Protein AF-A0A959Y946-F1 (afdb_monomer_lite)

Structure (mmCIF, N/CA/C/O backbone):
data_AF-A0A959Y946-F1
#
_entry.id   AF-A0A959Y946-F1
#
loop_
_atom_site.group_PDB
_atom_site.id
_atom_site.type_symbol
_atom_site.label_atom_id
_atom_site.label_alt_id
_atom_site.label_comp_id
_atom_site.label_asym_id
_atom_site.label_entity_id
_atom_site.label_seq_id
_atom_site.pdbx_PDB_ins_code
_atom_site.Cartn_x
_atom_site.Cartn_y
_atom_site.Cartn_z
_atom_site.occupancy
_atom_site.B_iso_or_equiv
_atom_site.auth_seq_id
_atom_site.auth_comp_id
_atom_site.auth_asym_id
_atom_site.auth_atom_id
_atom_site.pdbx_PDB_model_num
ATOM 1 N N . GLY A 1 1 ? 30.473 -8.466 -12.463 1.00 51.88 1 GLY A N 1
ATOM 2 C CA . GLY A 1 1 ? 29.679 -8.910 -11.299 1.00 51.88 1 GLY A CA 1
ATOM 3 C C . GLY A 1 1 ? 28.505 -9.722 -11.794 1.00 51.88 1 GLY A C 1
ATOM 4 O O . GLY A 1 1 ? 28.116 -9.524 -12.939 1.00 51.88 1 GLY A O 1
ATOM 5 N N . VAL A 1 2 ? 27.968 -10.627 -10.975 1.00 61.41 2 VAL A N 1
ATOM 6 C CA . VAL A 1 2 ? 26.725 -11.346 -11.299 1.00 61.41 2 VAL A CA 1
ATOM 7 C C . VAL A 1 2 ? 25.601 -10.307 -11.342 1.00 61.41 2 VAL A C 1
ATOM 9 O O . VAL A 1 2 ? 25.180 -9.807 -10.306 1.00 61.41 2 VAL A O 1
ATOM 12 N N . GLY A 1 3 ? 25.241 -9.864 -12.546 1.00 69.44 3 GLY A N 1
ATOM 13 C CA . GLY A 1 3 ? 24.169 -8.895 -12.782 1.00 69.44 3 GLY A CA 1
ATOM 14 C C . GLY A 1 3 ? 22.856 -9.570 -13.161 1.00 69.44 3 GLY A C 1
ATOM 15 O O . GLY A 1 3 ? 22.749 -10.793 -13.110 1.00 69.44 3 GLY A O 1
ATOM 16 N N . GLY A 1 4 ? 21.907 -8.780 -13.643 1.00 81.44 4 GLY A N 1
ATOM 17 C CA . GLY A 1 4 ? 20.740 -9.258 -14.384 1.00 81.44 4 GLY A CA 1
ATOM 18 C C . GLY A 1 4 ? 20.472 -8.335 -15.567 1.00 81.44 4 GLY A C 1
ATOM 19 O O . GLY A 1 4 ? 20.959 -7.207 -15.594 1.00 81.44 4 GLY A O 1
ATOM 20 N N . GLY A 1 5 ? 19.731 -8.804 -16.559 1.00 87.38 5 GLY A N 1
ATOM 21 C CA . GLY A 1 5 ? 19.230 -7.981 -17.653 1.00 87.38 5 GLY A CA 1
ATOM 22 C C . GLY A 1 5 ? 17.768 -7.615 -17.455 1.00 87.38 5 GLY A C 1
ATOM 23 O O . GLY A 1 5 ? 17.042 -8.295 -16.735 1.00 87.38 5 GLY A O 1
ATOM 24 N N . PHE A 1 6 ? 17.311 -6.563 -18.112 1.00 89.56 6 PHE A N 1
ATOM 25 C CA . PHE A 1 6 ? 15.887 -6.316 -18.278 1.00 89.56 6 PHE A CA 1
ATOM 26 C C . PHE A 1 6 ? 15.589 -5.788 -19.674 1.00 89.56 6 PHE A C 1
ATOM 28 O O . PHE A 1 6 ? 16.451 -5.196 -20.329 1.00 89.56 6 PHE A O 1
ATOM 35 N N . ARG A 1 7 ? 14.345 -5.989 -20.100 1.00 91.88 7 ARG A N 1
ATOM 36 C CA . ARG A 1 7 ? 13.794 -5.471 -21.346 1.00 91.88 7 ARG A CA 1
ATOM 37 C C . ARG A 1 7 ? 12.443 -4.825 -21.071 1.00 91.88 7 ARG A C 1
ATOM 39 O O . ARG A 1 7 ? 11.576 -5.453 -20.471 1.00 91.88 7 ARG A O 1
ATOM 46 N N . LEU A 1 8 ? 12.267 -3.588 -21.520 1.00 91.12 8 LEU A N 1
ATOM 47 C CA . LEU A 1 8 ? 10.974 -2.918 -21.592 1.00 91.12 8 LEU A CA 1
ATOM 48 C C . LEU A 1 8 ? 10.462 -3.010 -23.029 1.00 91.12 8 LEU A C 1
ATOM 50 O O . LEU A 1 8 ? 11.135 -2.576 -23.966 1.00 91.12 8 LEU A O 1
ATOM 54 N N . LEU A 1 9 ? 9.271 -3.566 -23.189 1.00 91.75 9 LEU A N 1
ATOM 55 C CA . LEU A 1 9 ? 8.564 -3.712 -24.450 1.00 91.75 9 LEU A CA 1
ATOM 56 C C . LEU A 1 9 ? 7.355 -2.770 -24.474 1.00 91.75 9 LEU A C 1
ATOM 58 O O . LEU A 1 9 ? 6.699 -2.572 -23.453 1.00 91.75 9 LEU A O 1
ATOM 62 N N . GLY A 1 10 ? 7.049 -2.231 -25.650 1.00 91.06 10 GLY A N 1
ATOM 63 C CA . GLY A 1 10 ? 5.840 -1.476 -25.950 1.00 91.06 10 GLY A CA 1
ATOM 64 C C . GLY A 1 10 ? 5.145 -2.069 -27.166 1.00 91.06 10 GLY A C 1
ATOM 65 O O . GLY A 1 10 ? 5.724 -2.074 -28.254 1.00 91.06 10 GLY A O 1
ATOM 66 N N . ASP A 1 11 ? 3.941 -2.608 -26.985 1.00 90.62 11 ASP A N 1
ATOM 67 C CA . ASP A 1 11 ? 3.206 -3.359 -28.017 1.00 90.62 11 ASP A CA 1
ATOM 68 C C . ASP A 1 11 ? 4.085 -4.441 -28.688 1.00 90.62 11 ASP A C 1
ATOM 70 O O . ASP A 1 11 ? 4.111 -4.599 -29.909 1.00 90.62 11 ASP A O 1
ATOM 74 N N . GLY A 1 12 ? 4.889 -5.143 -27.881 1.00 88.69 12 GLY A N 1
ATOM 75 C CA . GLY A 1 12 ? 5.828 -6.180 -28.332 1.00 88.69 12 GLY A CA 1
ATOM 76 C C . GLY A 1 12 ? 7.141 -5.673 -28.948 1.00 88.69 12 GLY A C 1
ATOM 77 O O . GLY A 1 12 ? 8.011 -6.487 -29.258 1.00 88.69 12 GLY A O 1
ATOM 78 N N . ARG A 1 13 ? 7.335 -4.357 -29.107 1.00 92.38 13 ARG A N 1
ATOM 79 C CA . ARG A 1 13 ? 8.589 -3.755 -29.602 1.00 92.38 13 ARG A CA 1
ATOM 80 C C . ARG A 1 13 ? 9.516 -3.404 -28.444 1.00 92.38 13 ARG A C 1
ATOM 82 O O . ARG A 1 13 ? 9.073 -2.794 -27.480 1.00 92.38 13 ARG A O 1
ATOM 89 N N . THR A 1 14 ? 10.807 -3.712 -28.545 1.00 94.19 14 THR A N 1
ATOM 90 C CA . THR A 1 14 ? 11.790 -3.296 -27.532 1.00 94.19 14 THR A CA 1
ATOM 91 C C . THR A 1 14 ? 11.931 -1.777 -27.499 1.00 94.19 14 THR A C 1
ATOM 93 O O . THR A 1 14 ? 12.382 -1.173 -28.468 1.00 94.19 14 THR A O 1
ATOM 96 N N . LEU A 1 15 ? 11.566 -1.174 -26.366 1.00 93.19 15 LEU A N 1
ATOM 97 C CA . LEU A 1 15 ?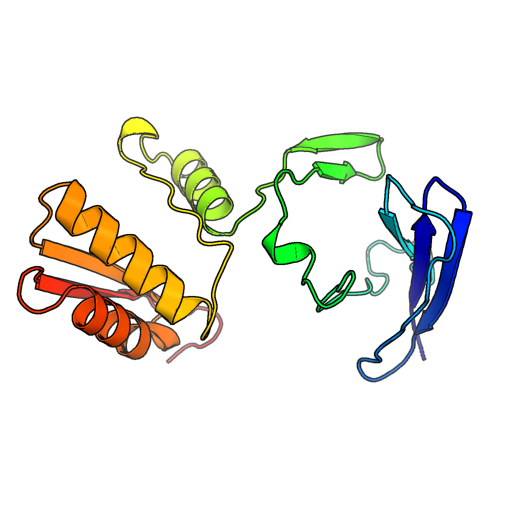 11.750 0.249 -26.073 1.00 93.19 15 LEU A CA 1
ATOM 98 C C . LEU A 1 15 ? 13.072 0.516 -25.349 1.00 93.19 15 LEU A C 1
ATOM 100 O O . LEU A 1 15 ? 13.655 1.589 -25.494 1.00 93.19 15 LEU A O 1
ATOM 104 N N . LEU A 1 16 ? 13.515 -0.438 -24.525 1.00 93.88 16 LEU A N 1
ATOM 105 C CA . LEU A 1 16 ? 14.730 -0.331 -23.723 1.00 93.88 16 LEU A CA 1
ATOM 106 C C . LEU A 1 16 ? 15.238 -1.731 -23.346 1.00 93.88 16 LEU A C 1
ATOM 108 O O . LEU A 1 16 ? 14.442 -2.601 -22.996 1.00 93.88 16 LEU A O 1
ATOM 112 N N . GLU A 1 17 ? 16.549 -1.954 -23.395 1.00 93.25 17 GLU A N 1
ATOM 113 C CA . GLU A 1 17 ? 17.177 -3.216 -22.988 1.00 93.25 17 GLU A CA 1
ATOM 114 C C . GLU A 1 17 ? 18.558 -2.943 -22.395 1.00 93.25 17 GLU A C 1
ATOM 116 O O . GLU A 1 17 ? 19.406 -2.330 -23.043 1.00 93.25 17 GLU A O 1
ATOM 121 N N . HIS A 1 18 ? 18.790 -3.396 -21.163 1.00 91.00 18 HIS A N 1
ATOM 122 C CA . HIS A 1 18 ? 20.070 -3.204 -20.483 1.00 91.00 18 HIS A CA 1
ATOM 123 C C . HIS A 1 18 ? 20.433 -4.384 -19.592 1.00 91.00 18 HIS A C 1
ATOM 125 O O . HIS A 1 18 ? 19.576 -5.052 -19.017 1.00 91.00 18 HIS A O 1
ATOM 131 N N . THR A 1 19 ? 21.740 -4.579 -19.418 1.00 87.75 19 THR A N 1
ATOM 132 C CA . THR A 1 19 ? 22.305 -5.386 -18.334 1.00 87.75 19 THR A CA 1
ATOM 133 C C . THR A 1 19 ? 22.716 -4.463 -17.197 1.00 87.75 19 THR A C 1
ATOM 135 O O . THR A 1 19 ? 23.397 -3.464 -17.427 1.00 87.75 19 THR A O 1
ATOM 138 N N . VAL A 1 20 ? 22.324 -4.797 -15.971 1.00 85.81 20 VAL A N 1
ATOM 139 C CA . VAL A 1 20 ? 22.623 -4.010 -14.775 1.00 85.81 20 VAL A CA 1
ATOM 140 C C . VAL A 1 20 ? 23.531 -4.779 -13.823 1.00 85.81 20 VAL A C 1
ATOM 142 O O . VAL A 1 20 ? 23.377 -5.980 -13.593 1.00 85.81 20 VAL A O 1
ATOM 145 N N . THR A 1 21 ? 24.495 -4.061 -13.251 1.00 84.25 21 THR A N 1
ATOM 146 C CA . THR A 1 21 ? 25.408 -4.549 -12.214 1.00 84.25 21 THR A CA 1
ATOM 147 C C . THR A 1 21 ? 25.682 -3.431 -11.215 1.00 84.25 21 THR A C 1
ATOM 149 O O . THR A 1 21 ? 25.898 -2.292 -11.629 1.00 84.25 21 THR A O 1
ATOM 152 N N . GLY A 1 22 ? 25.767 -3.756 -9.925 1.00 79.56 22 GLY A N 1
ATOM 153 C CA . GLY A 1 22 ? 26.134 -2.787 -8.890 1.00 79.56 22 GLY A CA 1
ATOM 154 C C . GLY A 1 22 ? 24.933 -2.001 -8.336 1.00 79.56 22 GLY A C 1
ATOM 155 O O . GLY A 1 22 ? 23.869 -2.594 -8.170 1.00 79.56 22 GLY A O 1
ATOM 156 N N . PRO A 1 23 ? 25.099 -0.715 -7.968 1.00 83.19 23 PRO A N 1
ATOM 157 C CA . PRO A 1 23 ? 24.061 0.064 -7.289 1.00 83.19 23 PRO A CA 1
ATOM 158 C C . PRO A 1 23 ? 22.843 0.346 -8.192 1.00 83.19 23 PRO A C 1
ATOM 160 O O . PRO A 1 23 ? 22.965 0.252 -9.416 1.00 83.19 23 PRO A O 1
ATOM 163 N N . PRO A 1 24 ? 21.682 0.728 -7.618 1.00 85.06 24 PRO A N 1
ATOM 164 C CA . PRO A 1 24 ? 20.494 1.101 -8.386 1.00 85.06 24 PRO A CA 1
ATOM 165 C C . PRO A 1 24 ? 20.781 2.209 -9.407 1.00 85.06 24 PRO A C 1
ATOM 167 O O . PRO A 1 24 ? 21.433 3.201 -9.082 1.00 85.06 24 PRO A O 1
ATOM 170 N N . GLN A 1 25 ? 20.265 2.048 -10.625 1.00 87.88 25 GLN A N 1
ATOM 171 C CA . GLN A 1 25 ? 20.403 3.008 -11.724 1.00 87.88 25 GLN A CA 1
ATOM 172 C C . GLN A 1 25 ? 19.027 3.391 -12.269 1.00 87.88 25 GLN A C 1
ATOM 174 O O . GLN A 1 25 ? 18.090 2.596 -12.212 1.00 87.88 25 GLN A O 1
ATOM 179 N N . VAL A 1 26 ? 18.924 4.607 -12.805 1.00 90.88 26 VAL A N 1
ATOM 180 C CA . VAL A 1 26 ? 17.714 5.110 -13.464 1.00 90.88 26 VAL A CA 1
ATOM 181 C C . VAL A 1 26 ? 17.906 5.018 -14.972 1.00 90.88 26 VAL A C 1
ATOM 183 O O . VAL A 1 26 ? 18.894 5.527 -15.497 1.00 90.88 26 VAL A O 1
ATOM 186 N N . PHE A 1 27 ? 16.945 4.402 -15.658 1.00 92.25 27 PHE A N 1
ATOM 187 C CA . PHE A 1 27 ? 16.909 4.308 -17.115 1.00 92.25 27 PHE A CA 1
ATOM 188 C C . PHE A 1 27 ? 15.672 5.027 -17.644 1.00 92.25 27 PHE A C 1
ATOM 190 O O . PHE A 1 27 ? 14.584 4.889 -17.084 1.00 92.25 27 PHE A O 1
ATOM 197 N N . THR A 1 28 ? 15.834 5.792 -18.721 1.00 92.94 28 THR A N 1
ATOM 198 C CA . THR A 1 28 ? 14.757 6.566 -19.344 1.00 92.94 28 THR A CA 1
ATOM 199 C C . THR A 1 28 ? 14.730 6.327 -20.849 1.00 92.94 28 THR A C 1
ATOM 201 O O . THR A 1 28 ? 15.765 6.139 -21.483 1.00 92.94 28 THR A O 1
ATOM 204 N N . THR A 1 29 ? 13.529 6.326 -21.421 1.00 93.00 29 THR A N 1
ATOM 205 C CA . THR A 1 29 ? 13.305 6.273 -22.868 1.00 93.00 29 THR A CA 1
ATOM 206 C C . THR A 1 29 ? 12.090 7.127 -23.218 1.00 93.00 29 THR A C 1
ATOM 208 O O . THR A 1 29 ? 11.224 7.350 -22.367 1.00 93.00 29 THR A O 1
ATOM 211 N N . THR A 1 30 ? 12.037 7.610 -24.456 1.00 91.75 30 THR A N 1
ATOM 212 C CA . THR A 1 30 ? 10.900 8.358 -24.999 1.00 91.75 30 THR A CA 1
ATOM 213 C C . THR A 1 30 ? 10.235 7.497 -26.056 1.00 91.75 30 THR A C 1
ATOM 215 O O . THR A 1 30 ? 10.908 6.947 -26.923 1.00 91.75 30 THR A O 1
ATOM 218 N N . VAL A 1 31 ? 8.913 7.388 -25.988 1.00 89.06 31 VAL A N 1
ATOM 219 C CA . VAL A 1 31 ? 8.128 6.659 -26.981 1.00 89.06 31 VAL A CA 1
ATOM 220 C C . VAL A 1 31 ? 7.488 7.679 -27.919 1.00 89.06 31 VAL A C 1
ATOM 222 O O . VAL A 1 31 ? 6.717 8.522 -27.466 1.00 89.06 31 VAL A O 1
ATOM 225 N N . GLU A 1 32 ? 7.850 7.636 -29.201 1.00 85.56 32 GLU A N 1
ATOM 226 C CA . GLU A 1 32 ? 7.344 8.579 -30.211 1.00 85.56 32 GLU A CA 1
ATOM 227 C C . GLU A 1 32 ? 5.901 8.256 -30.623 1.00 85.56 32 GLU A C 1
ATOM 229 O O . GLU A 1 32 ? 5.065 9.153 -30.725 1.00 85.56 32 GLU A O 1
ATOM 234 N N . ASP A 1 33 ? 5.590 6.968 -30.783 1.00 87.75 33 ASP A N 1
ATOM 235 C CA . ASP A 1 33 ? 4.241 6.489 -31.081 1.00 87.75 33 ASP A CA 1
ATOM 236 C C . ASP A 1 33 ? 3.481 6.121 -29.797 1.00 87.75 33 ASP A C 1
ATOM 238 O O . ASP A 1 33 ? 4.064 5.526 -28.888 1.00 87.75 33 ASP A O 1
ATOM 242 N N . PRO A 1 34 ? 2.160 6.358 -29.711 1.00 86.81 34 PRO A N 1
ATOM 243 C CA . PRO A 1 34 ? 1.354 5.833 -28.616 1.00 86.81 34 PRO A CA 1
ATOM 244 C C . PRO A 1 34 ? 1.483 4.309 -28.508 1.00 86.81 34 PRO A C 1
ATOM 246 O O . PRO A 1 34 ? 1.222 3.589 -29.470 1.00 86.81 34 PRO A O 1
ATOM 249 N N . VAL A 1 35 ? 1.838 3.834 -27.316 1.00 87.62 35 VAL A N 1
ATOM 250 C CA . VAL A 1 35 ? 1.887 2.410 -26.966 1.00 87.62 35 VAL A CA 1
ATOM 251 C C . VAL A 1 35 ? 0.691 2.067 -26.085 1.00 87.62 35 VAL A C 1
ATOM 253 O O . VAL A 1 35 ? 0.336 2.847 -25.195 1.00 87.62 35 VAL A O 1
ATOM 256 N N . ARG A 1 36 ? 0.053 0.919 -26.333 1.00 86.12 36 ARG A N 1
ATOM 257 C CA . ARG A 1 36 ? -1.119 0.462 -25.565 1.00 86.12 36 ARG A CA 1
ATOM 258 C C . ARG A 1 36 ? -0.726 -0.400 -24.378 1.00 86.12 36 ARG A C 1
ATOM 260 O O . ARG A 1 36 ? -1.287 -0.216 -23.301 1.00 86.12 36 ARG A O 1
ATOM 267 N N . ASP A 1 37 ? 0.254 -1.274 -24.571 1.00 83.81 37 ASP A N 1
ATOM 268 C CA . ASP A 1 37 ? 0.725 -2.215 -23.564 1.00 83.81 37 ASP A CA 1
ATOM 269 C C . ASP A 1 37 ? 2.221 -2.039 -23.306 1.00 83.81 37 ASP A C 1
ATOM 271 O O . ASP A 1 37 ? 3.036 -2.044 -24.230 1.00 83.81 37 ASP A O 1
ATOM 275 N N . LEU A 1 38 ? 2.583 -1.920 -22.027 1.00 85.31 38 LEU A N 1
ATOM 276 C CA . LEU A 1 38 ? 3.968 -1.960 -21.568 1.00 85.31 38 LEU A CA 1
ATOM 277 C C . LEU A 1 38 ? 4.229 -3.284 -20.857 1.00 85.31 38 LEU A C 1
ATOM 279 O O . LEU A 1 38 ? 3.512 -3.647 -19.923 1.00 85.31 38 LEU A O 1
ATOM 283 N N . GLU A 1 39 ? 5.291 -3.971 -21.258 1.00 85.69 39 GLU A N 1
ATOM 284 C CA . GLU A 1 39 ? 5.738 -5.208 -20.624 1.00 85.69 39 GLU A CA 1
ATOM 285 C C . GLU A 1 39 ? 7.190 -5.061 -20.178 1.00 85.69 39 GLU A C 1
ATOM 287 O O . GLU A 1 39 ? 8.060 -4.674 -20.954 1.00 85.69 39 GLU A O 1
ATOM 292 N N . LEU A 1 40 ? 7.457 -5.372 -18.911 1.00 85.88 40 LEU A N 1
ATOM 293 C CA . LEU A 1 40 ? 8.793 -5.338 -18.336 1.00 85.88 40 LEU A CA 1
ATOM 294 C C . LEU A 1 40 ? 9.234 -6.760 -18.005 1.00 85.88 40 LEU A C 1
ATOM 296 O O . LEU A 1 40 ? 8.670 -7.408 -17.127 1.00 85.88 40 LEU A O 1
ATOM 300 N N . GLN A 1 41 ? 10.250 -7.228 -18.718 1.00 85.19 41 GLN A N 1
ATOM 301 C CA . GLN A 1 41 ? 10.827 -8.556 -18.565 1.00 85.19 41 GLN A CA 1
ATOM 302 C C . GLN A 1 41 ? 12.152 -8.454 -17.816 1.00 85.19 41 GLN A C 1
ATOM 304 O O . GLN A 1 41 ? 13.019 -7.661 -18.186 1.00 85.19 41 GLN A O 1
ATOM 309 N N . THR A 1 42 ? 12.335 -9.280 -16.789 1.00 84.62 42 THR A N 1
ATOM 310 C CA . THR A 1 42 ? 13.642 -9.497 -16.164 1.00 84.62 42 THR A CA 1
ATOM 311 C C . THR A 1 42 ? 14.309 -10.709 -16.810 1.00 84.62 42 THR A C 1
ATOM 313 O O . THR A 1 42 ? 13.692 -11.745 -17.042 1.00 84.62 42 THR A O 1
ATOM 316 N N . LEU A 1 43 ? 15.586 -10.563 -17.136 1.00 81.06 43 LEU A N 1
ATOM 317 C CA . LEU A 1 43 ? 16.424 -11.557 -17.791 1.00 81.06 43 LEU A CA 1
ATOM 318 C C . LEU A 1 43 ? 17.493 -11.988 -16.777 1.00 81.06 43 LEU A C 1
ATOM 320 O O . LEU A 1 43 ? 18.523 -11.320 -16.651 1.00 81.06 43 LEU A O 1
ATOM 324 N N . PRO A 1 44 ? 17.254 -13.044 -15.982 1.00 72.12 44 PRO A N 1
ATOM 325 C CA . PRO A 1 44 ? 18.244 -13.507 -15.020 1.00 72.12 44 PRO A CA 1
ATOM 326 C C . PRO A 1 44 ? 19.508 -13.986 -15.744 1.00 72.12 44 PRO A C 1
ATOM 328 O O . PRO A 1 44 ? 19.443 -14.615 -16.802 1.00 72.12 44 PRO A O 1
ATOM 331 N N . ASN A 1 45 ? 20.676 -13.722 -15.155 1.00 65.81 45 ASN A N 1
ATOM 332 C CA . ASN A 1 45 ? 21.928 -14.308 -15.630 1.00 65.81 45 ASN A CA 1
ATOM 333 C C . ASN A 1 45 ? 22.002 -15.775 -15.180 1.00 65.81 45 ASN A C 1
ATOM 335 O O . ASN A 1 45 ? 22.586 -16.095 -14.146 1.00 65.81 45 ASN A O 1
ATOM 339 N N . GLY A 1 46 ? 21.392 -16.660 -15.969 1.00 61.91 46 GLY A N 1
ATOM 340 C CA . GLY A 1 46 ? 21.395 -18.109 -15.763 1.00 61.91 46 GLY A CA 1
ATOM 341 C C . GLY A 1 46 ? 20.034 -18.683 -15.363 1.00 61.91 46 GLY A C 1
ATOM 342 O O . GLY A 1 46 ? 19.155 -17.981 -14.877 1.00 61.91 46 GLY A O 1
ATOM 343 N N . ALA A 1 47 ? 19.870 -19.991 -15.572 1.00 61.38 47 ALA A N 1
ATOM 344 C CA . ALA A 1 47 ? 18.624 -20.726 -15.327 1.00 61.38 47 ALA A CA 1
ATOM 345 C C . ALA A 1 47 ? 18.490 -21.273 -13.888 1.00 61.38 47 ALA A C 1
ATOM 347 O O . ALA A 1 47 ? 17.656 -22.141 -13.635 1.00 61.38 47 ALA A O 1
ATOM 348 N N . SER A 1 48 ? 19.331 -20.818 -12.951 1.00 67.56 48 SER A N 1
ATOM 349 C CA . SER A 1 48 ? 19.270 -21.285 -11.561 1.00 67.56 48 SER A CA 1
ATOM 350 C C . SER A 1 48 ? 18.061 -20.675 -10.838 1.00 67.56 48 SER A C 1
ATOM 352 O O . SER A 1 48 ? 17.848 -19.468 -10.964 1.00 67.56 48 SER A O 1
ATOM 354 N N . PRO A 1 49 ? 17.314 -21.446 -10.027 1.00 66.12 49 PRO A N 1
ATOM 355 C CA . PRO A 1 49 ? 16.301 -20.906 -9.115 1.00 66.12 49 PRO A CA 1
ATOM 356 C C . PRO A 1 49 ? 16.855 -19.839 -8.158 1.00 66.12 49 PRO A C 1
ATOM 358 O O . PRO A 1 49 ? 16.123 -18.939 -7.758 1.00 66.12 49 PRO A O 1
ATOM 361 N N . ASP A 1 50 ? 18.152 -19.918 -7.848 1.00 70.06 50 ASP A N 1
ATOM 362 C CA . ASP A 1 50 ? 18.859 -18.992 -6.957 1.00 70.06 50 ASP A CA 1
ATOM 363 C C . ASP A 1 50 ? 19.484 -17.801 -7.704 1.00 70.06 50 ASP A C 1
ATOM 365 O O . ASP A 1 50 ? 20.241 -17.019 -7.124 1.00 70.06 50 ASP A O 1
ATOM 369 N N . ALA A 1 51 ? 19.229 -17.670 -9.013 1.00 67.94 51 ALA A N 1
ATOM 370 C CA . ALA A 1 51 ? 19.748 -16.553 -9.787 1.00 67.94 51 ALA A CA 1
ATOM 371 C C . ALA A 1 51 ? 19.201 -15.227 -9.223 1.00 67.94 51 ALA A C 1
ATOM 373 O O . ALA A 1 51 ? 17.993 -15.113 -8.986 1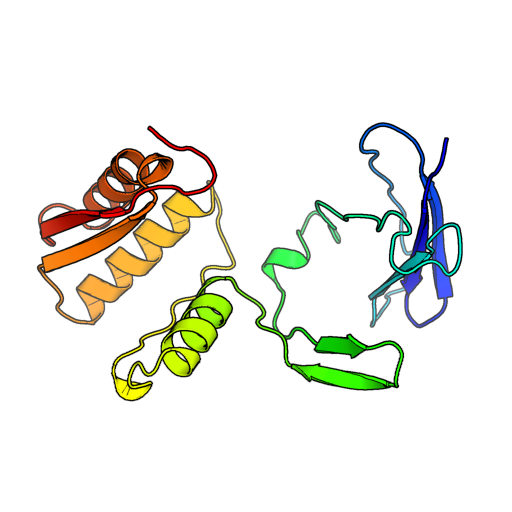.00 67.94 51 ALA A O 1
ATOM 374 N N . PRO A 1 52 ? 20.057 -14.205 -9.030 1.00 67.25 52 PRO A N 1
ATOM 375 C CA . PRO A 1 52 ? 19.610 -12.907 -8.547 1.00 67.25 52 PRO A CA 1
ATOM 376 C C . PRO A 1 52 ? 18.511 -12.345 -9.449 1.00 67.25 52 PRO A C 1
ATOM 378 O O . PRO A 1 52 ? 18.703 -12.185 -10.656 1.00 67.25 52 PRO A O 1
ATOM 381 N N . GLN A 1 53 ? 17.362 -12.036 -8.853 1.00 72.25 53 GLN A N 1
ATOM 382 C CA . GLN A 1 53 ? 16.270 -11.378 -9.557 1.00 72.25 53 GLN A CA 1
ATOM 383 C C . GLN A 1 53 ? 16.466 -9.869 -9.526 1.00 72.25 53 GLN A C 1
ATOM 385 O O . GLN A 1 53 ? 16.853 -9.294 -8.506 1.00 72.25 53 GLN A O 1
ATOM 390 N N . LEU A 1 54 ? 16.168 -9.216 -10.648 1.00 77.56 54 LEU A N 1
ATOM 391 C CA . LEU A 1 54 ? 16.112 -7.763 -10.668 1.00 77.56 54 LEU A CA 1
ATOM 392 C C . LEU A 1 54 ? 14.869 -7.282 -9.937 1.00 77.56 54 LEU A C 1
ATOM 394 O O . LEU A 1 54 ? 13.754 -7.727 -10.202 1.00 77.56 54 LEU A O 1
ATOM 398 N N . PHE A 1 55 ? 15.084 -6.326 -9.044 1.00 75.31 55 PHE A N 1
ATOM 399 C CA . PHE A 1 55 ? 14.018 -5.611 -8.374 1.00 75.31 55 PHE A CA 1
ATOM 400 C C . PHE A 1 55 ? 13.863 -4.232 -9.011 1.00 75.31 55 PHE A C 1
ATOM 402 O O . PHE A 1 55 ? 14.796 -3.426 -8.995 1.00 75.31 55 PHE A O 1
ATOM 409 N N . ILE A 1 56 ? 12.683 -3.958 -9.566 1.00 78.44 56 ILE A N 1
ATOM 410 C CA . ILE A 1 56 ? 12.324 -2.626 -10.053 1.00 78.44 56 ILE A CA 1
ATOM 411 C C . ILE A 1 56 ? 11.677 -1.876 -8.900 1.00 78.44 56 ILE A C 1
ATOM 413 O O . ILE A 1 56 ? 10.608 -2.248 -8.423 1.00 78.44 56 ILE A O 1
ATOM 417 N N . LYS A 1 57 ? 12.368 -0.836 -8.434 1.00 77.75 57 LYS A N 1
ATOM 418 C CA . LYS A 1 57 ? 11.915 -0.021 -7.308 1.00 77.75 57 LYS A CA 1
ATOM 419 C C . LYS A 1 57 ? 10.736 0.873 -7.689 1.00 77.75 57 LYS A C 1
ATOM 421 O O . LYS A 1 57 ? 9.802 1.009 -6.902 1.00 77.75 57 LYS A O 1
ATOM 426 N N . ASP A 1 58 ? 10.816 1.494 -8.857 1.00 80.94 58 ASP A N 1
ATOM 427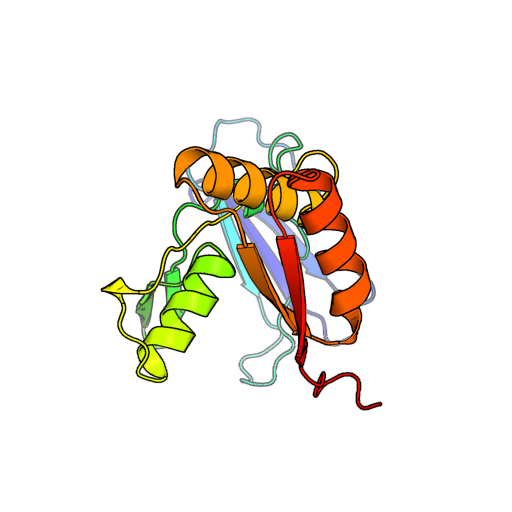 C CA . ASP A 1 58 ? 9.819 2.398 -9.406 1.00 80.94 58 ASP A CA 1
ATOM 428 C C . ASP A 1 58 ? 9.830 2.351 -10.942 1.00 80.94 58 ASP A C 1
ATOM 430 O O . ASP A 1 58 ? 10.858 2.128 -11.582 1.00 80.94 58 ASP A O 1
ATOM 434 N N . LEU A 1 59 ? 8.655 2.549 -11.542 1.00 84.94 59 LEU A N 1
ATOM 435 C CA . LEU A 1 59 ? 8.483 2.735 -12.981 1.00 84.94 59 LEU A CA 1
ATOM 436 C C . LEU A 1 59 ? 7.516 3.899 -13.194 1.00 84.94 59 LEU A C 1
ATOM 438 O O . LEU A 1 59 ? 6.395 3.886 -12.692 1.00 84.94 59 LEU A O 1
ATOM 442 N N . HIS A 1 60 ? 7.952 4.913 -13.940 1.00 88.06 60 HIS A N 1
ATOM 443 C CA . HIS A 1 60 ? 7.167 6.116 -14.198 1.00 88.06 60 HIS A CA 1
ATOM 444 C C . HIS A 1 60 ? 6.854 6.265 -15.688 1.00 88.06 60 HIS A C 1
ATOM 446 O O . HIS A 1 60 ? 7.748 6.171 -16.524 1.00 88.06 60 HIS A O 1
ATOM 452 N N . VAL A 1 61 ? 5.600 6.585 -16.010 1.00 86.88 61 VAL A N 1
ATOM 453 C CA . VAL A 1 61 ? 5.157 6.982 -17.354 1.00 86.88 61 VAL A CA 1
ATOM 454 C C . VAL A 1 61 ? 4.668 8.423 -17.284 1.00 86.88 61 VAL A C 1
ATOM 456 O O . VAL A 1 61 ? 3.743 8.727 -16.531 1.00 86.88 61 VAL A O 1
ATOM 459 N N . ASN A 1 62 ? 5.302 9.329 -18.035 1.00 86.19 62 ASN A N 1
ATOM 460 C CA . ASN A 1 62 ? 5.001 10.770 -18.018 1.00 86.19 62 ASN A CA 1
ATOM 461 C C . ASN A 1 62 ? 4.956 11.348 -16.587 1.00 86.19 62 ASN A C 1
ATOM 463 O O . ASN A 1 62 ? 4.016 12.040 -16.201 1.00 86.19 62 ASN A O 1
ATOM 467 N N . GLY A 1 63 ? 5.941 10.977 -15.761 1.00 84.06 63 GLY A N 1
ATOM 468 C CA . GLY A 1 63 ? 6.039 11.375 -14.350 1.00 84.06 63 GLY A CA 1
ATOM 469 C C . GLY A 1 63 ? 5.120 10.609 -13.388 1.00 84.06 63 GLY A C 1
ATOM 470 O O . GLY A 1 63 ? 5.309 10.685 -12.175 1.00 84.06 63 GLY A O 1
ATOM 471 N N . THR A 1 64 ? 4.175 9.813 -13.890 1.00 81.25 64 THR A N 1
ATOM 472 C CA . THR A 1 64 ? 3.240 9.040 -13.062 1.00 81.25 64 THR A CA 1
ATOM 473 C C . THR A 1 64 ? 3.811 7.667 -12.731 1.00 81.25 64 THR A C 1
ATOM 475 O O . THR A 1 64 ? 4.043 6.870 -13.634 1.00 81.25 64 THR A O 1
ATOM 478 N N . ASP A 1 65 ? 3.983 7.375 -11.442 1.00 81.00 65 ASP A N 1
ATOM 479 C CA . ASP A 1 65 ? 4.349 6.041 -10.949 1.00 81.00 65 ASP A CA 1
ATOM 480 C C . ASP A 1 65 ? 3.252 5.021 -11.304 1.00 81.00 65 ASP A C 1
ATOM 482 O O . ASP A 1 65 ? 2.105 5.140 -10.855 1.00 81.00 65 ASP A O 1
ATOM 486 N N . VAL A 1 66 ? 3.593 4.014 -12.112 1.00 78.25 66 VAL A N 1
ATOM 487 C CA . VAL A 1 66 ? 2.646 2.992 -12.584 1.00 78.25 66 VAL A CA 1
ATOM 488 C C . VAL A 1 66 ? 2.101 2.146 -11.437 1.00 78.25 66 VAL A C 1
ATOM 490 O O . VAL A 1 66 ? 0.959 1.689 -11.504 1.00 78.25 66 VAL A O 1
ATOM 493 N N . HIS A 1 67 ? 2.859 1.994 -10.346 1.00 70.25 67 HIS A N 1
ATOM 494 C CA . HIS A 1 67 ? 2.421 1.238 -9.176 1.00 70.25 67 HIS A CA 1
ATOM 495 C C . HIS A 1 67 ? 1.245 1.917 -8.464 1.00 70.25 67 HIS A C 1
ATOM 497 O O . HIS A 1 67 ? 0.472 1.242 -7.787 1.00 70.25 67 HIS A O 1
ATOM 503 N N . ARG A 1 68 ? 1.054 3.233 -8.642 1.00 67.06 68 ARG A N 1
ATOM 504 C CA . ARG A 1 68 ? -0.113 3.966 -8.112 1.00 67.06 68 ARG A CA 1
ATOM 505 C C . ARG A 1 68 ? -1.399 3.697 -8.885 1.00 67.06 68 ARG A C 1
ATOM 507 O O . ARG A 1 68 ? -2.479 3.967 -8.380 1.00 67.06 68 ARG A O 1
ATOM 514 N N . ARG A 1 69 ? -1.309 3.177 -10.110 1.00 69.12 69 ARG A N 1
ATOM 515 C CA . ARG A 1 69 ? -2.471 2.927 -10.979 1.00 69.12 69 ARG A CA 1
ATOM 516 C C . ARG A 1 69 ? -2.730 1.446 -11.228 1.00 69.12 69 ARG A C 1
ATOM 518 O O . ARG A 1 69 ? -3.522 1.109 -12.107 1.00 69.12 69 ARG A O 1
ATOM 525 N N . MET A 1 70 ? -2.083 0.565 -10.468 1.00 73.56 70 MET A N 1
ATOM 526 C CA . MET A 1 70 ? -2.255 -0.876 -10.608 1.00 73.56 70 MET A CA 1
ATOM 527 C C . MET A 1 70 ? -3.700 -1.275 -10.279 1.00 73.56 70 MET A C 1
ATOM 529 O O . MET A 1 70 ? -4.160 -1.091 -9.157 1.00 73.56 70 MET A O 1
ATOM 533 N N . ARG A 1 71 ? -4.422 -1.808 -11.274 1.00 71.19 71 ARG A N 1
ATOM 534 C CA . ARG A 1 71 ? -5.819 -2.273 -11.135 1.00 71.19 71 ARG A CA 1
ATOM 535 C C . ARG A 1 71 ? -5.946 -3.785 -10.978 1.00 71.19 71 ARG A C 1
ATOM 537 O O . ARG A 1 71 ? -6.954 -4.275 -10.492 1.00 71.19 71 ARG A O 1
ATOM 544 N N . SER A 1 72 ? -4.941 -4.519 -11.438 1.00 73.81 72 SER A N 1
ATOM 545 C CA . SER A 1 72 ? -4.914 -5.977 -11.441 1.00 73.81 72 SER A CA 1
ATOM 546 C C . SER A 1 72 ? -3.469 -6.447 -11.417 1.00 73.81 72 SER A C 1
ATOM 548 O O . SER A 1 72 ? -2.625 -5.846 -12.083 1.00 73.81 72 SER A O 1
ATOM 550 N N . LEU A 1 73 ? -3.203 -7.545 -10.720 1.00 77.25 73 LEU A N 1
ATOM 551 C CA . LEU A 1 73 ? -1.913 -8.220 -10.725 1.00 77.25 73 LEU A CA 1
ATOM 552 C C . LEU A 1 73 ? -2.133 -9.668 -11.169 1.00 77.25 73 LEU A C 1
ATOM 554 O O . LEU A 1 73 ? -3.078 -10.320 -10.734 1.00 77.25 73 LEU A O 1
ATOM 558 N N . ARG A 1 74 ? -1.263 -10.179 -12.040 1.00 79.38 74 ARG A N 1
ATOM 559 C CA . ARG A 1 74 ? -1.218 -11.600 -12.401 1.00 79.38 74 ARG A CA 1
ATOM 560 C C . ARG A 1 74 ? 0.195 -12.112 -12.188 1.00 79.38 74 ARG A C 1
ATOM 562 O O . ARG A 1 74 ? 1.154 -11.443 -12.563 1.00 79.38 74 ARG A O 1
ATOM 569 N N . ARG A 1 75 ? 0.319 -13.295 -11.600 1.00 75.31 75 ARG A N 1
ATOM 570 C CA . ARG A 1 75 ? 1.582 -14.012 -11.422 1.00 75.31 75 ARG A CA 1
ATOM 571 C C . ARG A 1 75 ? 1.568 -15.200 -12.369 1.00 75.31 75 ARG A C 1
ATOM 573 O O . ARG A 1 75 ? 0.752 -16.099 -12.197 1.00 75.31 75 ARG A O 1
ATOM 580 N N . ILE A 1 76 ? 2.450 -15.184 -13.359 1.00 76.56 76 ILE A N 1
ATOM 581 C CA . ILE A 1 76 ? 2.610 -16.287 -14.307 1.00 76.56 76 ILE A CA 1
ATOM 582 C C . ILE A 1 76 ? 3.810 -17.109 -13.840 1.00 76.56 76 ILE A C 1
ATOM 584 O O . ILE A 1 76 ? 4.914 -16.582 -13.704 1.00 76.56 76 ILE A O 1
ATOM 588 N N . ARG A 1 77 ? 3.587 -18.381 -13.515 1.00 75.38 77 ARG A N 1
ATOM 589 C CA . ARG A 1 77 ? 4.646 -19.312 -13.105 1.00 75.38 77 ARG A CA 1
ATOM 590 C C . ARG A 1 77 ? 5.341 -19.906 -14.330 1.00 75.38 77 ARG A C 1
ATOM 592 O O . ARG A 1 77 ? 4.783 -19.936 -15.422 1.00 75.38 77 ARG A O 1
ATOM 599 N N . ALA A 1 78 ? 6.543 -20.448 -14.133 1.00 70.69 78 ALA A N 1
ATOM 600 C CA . ALA A 1 78 ? 7.329 -21.074 -15.202 1.00 70.69 78 ALA A CA 1
ATOM 601 C C . ALA A 1 78 ? 6.621 -22.263 -15.889 1.00 70.69 78 ALA A C 1
ATOM 603 O O . ALA A 1 78 ? 6.923 -22.576 -17.034 1.00 70.69 78 ALA A O 1
ATOM 604 N N . ASN A 1 79 ? 5.668 -22.909 -15.210 1.00 81.00 79 ASN A N 1
ATOM 605 C CA . ASN A 1 79 ? 4.842 -23.984 -15.765 1.00 81.00 79 ASN A CA 1
ATOM 606 C C . ASN A 1 79 ? 3.618 -23.481 -16.561 1.00 81.00 79 ASN A C 1
ATOM 608 O O . ASN A 1 79 ? 2.828 -24.298 -17.023 1.00 81.00 79 ASN A O 1
ATOM 612 N N . GLY A 1 80 ? 3.445 -22.163 -16.708 1.00 79.00 80 GLY A N 1
ATOM 613 C CA . GLY A 1 80 ? 2.315 -21.544 -17.404 1.00 79.00 80 GLY A CA 1
ATOM 614 C C . GLY A 1 80 ? 1.104 -21.236 -16.519 1.00 79.00 80 GLY A C 1
ATOM 615 O O . GLY A 1 80 ? 0.176 -20.572 -16.986 1.00 79.00 80 GLY A O 1
ATOM 616 N N . ASP A 1 81 ? 1.106 -21.642 -15.244 1.00 80.12 81 ASP A N 1
ATOM 617 C CA . ASP A 1 81 ? -0.001 -21.335 -14.336 1.00 80.12 81 ASP A CA 1
ATOM 618 C C . ASP A 1 81 ? -0.123 -19.826 -14.135 1.00 80.12 81 ASP A C 1
ATOM 620 O O . ASP A 1 81 ? 0.842 -19.143 -13.778 1.00 80.12 81 ASP A O 1
ATOM 624 N N . THR A 1 82 ? -1.340 -19.317 -14.302 1.00 81.38 82 THR A N 1
ATOM 625 C CA . THR A 1 82 ? -1.668 -17.920 -14.028 1.00 81.38 82 THR A CA 1
ATOM 626 C C . THR A 1 82 ? -2.433 -17.828 -12.718 1.00 81.38 82 THR A C 1
ATOM 628 O O . THR A 1 82 ? -3.517 -18.389 -12.580 1.00 81.38 82 THR A O 1
ATOM 631 N N . LEU A 1 83 ? -1.881 -17.089 -11.761 1.00 79.00 83 LEU A N 1
ATOM 632 C CA . LEU A 1 83 ? -2.536 -16.769 -10.499 1.00 79.00 83 LEU A CA 1
ATOM 633 C C . LEU A 1 83 ? -2.918 -15.296 -10.488 1.00 79.00 83 LEU A C 1
ATOM 635 O O . LEU A 1 83 ? -2.118 -14.438 -10.869 1.00 79.00 83 LEU A O 1
ATOM 639 N N . THR A 1 84 ? -4.116 -14.991 -10.005 1.00 81.38 84 THR A N 1
ATOM 640 C CA . THR A 1 84 ? -4.459 -13.621 -9.628 1.00 81.38 84 THR A CA 1
ATOM 641 C C . THR A 1 84 ? -3.578 -13.220 -8.448 1.00 81.38 84 THR A C 1
ATOM 643 O O . THR A 1 84 ? -3.390 -13.990 -7.510 1.00 81.38 84 THR A O 1
ATOM 646 N N . GLY A 1 85 ? -2.964 -12.047 -8.534 1.00 79.31 85 GLY A N 1
ATOM 647 C CA . GLY A 1 85 ? -2.272 -11.421 -7.419 1.00 79.31 85 GLY A CA 1
ATOM 648 C C . GLY A 1 85 ? -3.081 -10.249 -6.880 1.00 79.31 85 GLY A C 1
ATOM 649 O O . GLY A 1 85 ? -4.031 -9.790 -7.512 1.00 79.31 85 GLY A O 1
ATOM 650 N N . THR A 1 86 ? -2.642 -9.718 -5.747 1.00 80.56 86 THR A N 1
ATOM 651 C CA . THR A 1 86 ? -3.280 -8.586 -5.076 1.00 80.56 86 THR A CA 1
ATOM 652 C C . THR A 1 86 ? -2.638 -7.262 -5.495 1.00 80.56 86 THR A C 1
ATOM 654 O O . THR A 1 86 ? -1.447 -7.058 -5.232 1.00 80.56 86 THR A O 1
ATOM 657 N N . PRO A 1 87 ? -3.389 -6.349 -6.136 1.00 77.50 87 PRO A N 1
ATOM 658 C CA . PRO A 1 87 ? -2.893 -5.032 -6.543 1.00 77.50 87 PRO A CA 1
ATOM 659 C C . PRO A 1 87 ? -2.348 -4.183 -5.387 1.00 77.50 87 PRO A C 1
ATOM 661 O O . PRO A 1 87 ? -1.481 -3.333 -5.585 1.00 77.50 87 PRO A O 1
ATOM 664 N N . THR A 1 88 ? -2.842 -4.389 -4.170 1.00 80.38 88 THR A N 1
ATOM 665 C CA . THR A 1 88 ? -2.463 -3.591 -3.005 1.00 80.38 88 THR A CA 1
ATOM 666 C C . THR A 1 88 ? -2.145 -4.446 -1.784 1.00 80.38 88 THR A C 1
ATOM 668 O O . THR A 1 88 ? -2.609 -5.574 -1.635 1.00 80.38 88 THR A O 1
ATOM 671 N N . HIS A 1 89 ? -1.384 -3.867 -0.850 1.00 82.38 89 HIS A N 1
ATOM 672 C CA . HIS A 1 89 ? -1.105 -4.497 0.443 1.00 82.38 89 HIS A CA 1
ATOM 673 C C . HIS A 1 89 ? -2.380 -4.716 1.274 1.00 82.38 89 HIS A C 1
ATOM 675 O O . HIS A 1 89 ? -2.422 -5.638 2.079 1.00 82.38 89 HIS A O 1
ATOM 681 N N . ALA A 1 90 ? -3.418 -3.891 1.082 1.00 86.31 90 ALA A N 1
ATOM 682 C CA . ALA A 1 90 ? -4.696 -4.053 1.771 1.00 86.31 90 ALA A CA 1
ATOM 683 C C . ALA A 1 90 ? -5.419 -5.329 1.308 1.00 86.31 90 ALA A C 1
ATOM 685 O O . ALA A 1 90 ? -5.911 -6.091 2.135 1.00 86.31 90 ALA A O 1
ATOM 686 N N . GLU A 1 91 ? -5.434 -5.586 -0.001 1.00 88.19 91 GLU A N 1
ATOM 687 C CA . GLU A 1 91 ? -6.000 -6.815 -0.570 1.00 88.19 91 GLU A CA 1
ATOM 688 C C . GLU A 1 91 ? -5.160 -8.038 -0.183 1.00 88.19 91 GLU A C 1
ATOM 690 O O . GLU A 1 91 ? -5.721 -9.045 0.235 1.00 88.19 91 GLU A O 1
ATOM 695 N N . ALA A 1 92 ? -3.825 -7.922 -0.211 1.00 87.69 92 ALA A N 1
ATOM 696 C CA . ALA A 1 92 ? -2.917 -8.977 0.252 1.00 87.69 92 ALA A CA 1
ATOM 697 C C . ALA A 1 92 ? -3.173 -9.366 1.716 1.00 87.69 92 ALA A C 1
ATOM 699 O O . ALA A 1 92 ? -3.229 -10.546 2.057 1.00 87.69 92 ALA A O 1
ATOM 700 N N . ALA A 1 93 ? -3.352 -8.370 2.589 1.00 89.38 93 ALA A N 1
ATOM 701 C CA . ALA A 1 93 ? -3.657 -8.598 3.996 1.00 89.38 93 ALA A CA 1
ATOM 702 C C . ALA A 1 93 ? -5.029 -9.260 4.182 1.00 89.38 93 ALA A C 1
ATOM 704 O O . ALA A 1 93 ? -5.160 -10.162 5.006 1.00 89.38 93 ALA A O 1
ATOM 705 N N . ALA A 1 94 ? -6.037 -8.852 3.408 1.00 91.44 94 ALA A N 1
ATOM 706 C CA . ALA A 1 94 ? -7.362 -9.458 3.459 1.00 91.44 94 ALA A CA 1
ATOM 707 C C . ALA A 1 94 ? -7.332 -10.935 3.039 1.00 91.44 94 ALA A C 1
ATOM 709 O O . ALA A 1 94 ? -7.876 -11.774 3.753 1.00 91.44 94 ALA A O 1
ATOM 710 N N . GLU A 1 95 ? -6.641 -11.271 1.943 1.00 90.56 95 GLU A N 1
ATOM 711 C CA . GLU A 1 95 ? -6.448 -12.666 1.524 1.00 90.56 95 GLU A CA 1
ATOM 712 C C . GLU A 1 95 ? -5.751 -13.493 2.610 1.00 90.56 95 GLU A C 1
ATOM 714 O O . GLU A 1 95 ? -6.193 -14.600 2.918 1.00 90.56 95 GLU A O 1
ATOM 719 N N . ALA A 1 96 ? -4.704 -12.947 3.239 1.00 91.25 96 ALA A N 1
ATOM 720 C CA . ALA A 1 96 ? -3.988 -13.625 4.316 1.00 91.25 96 ALA A CA 1
ATOM 721 C C . ALA A 1 96 ? -4.867 -13.855 5.559 1.00 91.25 96 ALA A C 1
ATOM 723 O O . ALA A 1 96 ? -4.824 -14.935 6.147 1.00 91.25 96 ALA A O 1
ATOM 724 N N . LEU A 1 97 ? -5.690 -12.874 5.947 1.00 92.56 97 LEU A N 1
ATOM 725 C CA . LEU A 1 97 ? -6.622 -13.004 7.073 1.00 92.56 97 LEU A CA 1
ATOM 726 C C . LEU A 1 97 ? -7.697 -14.059 6.795 1.00 92.56 97 LEU A C 1
ATOM 728 O O . LEU A 1 97 ? -7.955 -14.904 7.652 1.00 92.56 97 LEU A O 1
ATOM 732 N N . ILE A 1 98 ? -8.277 -14.060 5.592 1.00 94.38 98 ILE A N 1
ATOM 733 C CA . ILE A 1 98 ? -9.263 -15.067 5.174 1.00 94.38 98 ILE A CA 1
ATOM 734 C C . ILE A 1 98 ? -8.633 -16.462 5.176 1.00 94.38 98 ILE A C 1
ATOM 736 O O . ILE A 1 98 ? -9.212 -17.396 5.728 1.00 94.38 98 ILE A O 1
ATOM 740 N N . ALA A 1 99 ? -7.425 -16.606 4.625 1.00 92.06 99 ALA A N 1
ATOM 741 C CA . ALA A 1 99 ? -6.692 -17.871 4.639 1.00 92.06 99 ALA A CA 1
ATOM 742 C C . ALA A 1 99 ? -6.374 -18.357 6.066 1.00 92.06 99 ALA A C 1
ATOM 744 O O . ALA A 1 99 ? -6.315 -19.562 6.304 1.00 92.06 99 ALA A O 1
ATOM 745 N N . ALA A 1 100 ? -6.218 -17.436 7.022 1.00 94.50 100 ALA A N 1
ATOM 746 C CA . ALA A 1 100 ? -6.057 -17.735 8.444 1.00 94.50 100 ALA A CA 1
ATOM 747 C C . ALA A 1 100 ? -7.384 -18.024 9.181 1.00 94.50 100 ALA A C 1
ATOM 749 O O . ALA A 1 100 ? -7.365 -18.279 10.385 1.00 94.50 100 ALA A O 1
ATOM 750 N N . GLY A 1 101 ? -8.528 -17.998 8.487 1.00 95.94 101 GLY A N 1
ATOM 751 C CA . GLY A 1 101 ? -9.844 -18.340 9.033 1.00 95.94 101 GLY A CA 1
ATOM 752 C C . GLY A 1 101 ? -10.699 -17.151 9.478 1.00 95.94 101 GLY A C 1
ATOM 753 O O . GLY A 1 101 ? -11.727 -17.365 10.120 1.00 95.94 101 GLY A O 1
ATOM 754 N N . TRP A 1 102 ? -10.317 -15.910 9.157 1.00 95.00 102 TRP A N 1
ATOM 755 C CA . TRP A 1 102 ? -11.168 -14.752 9.443 1.00 95.00 102 TRP A CA 1
ATOM 756 C C . TRP A 1 102 ? -12.398 -14.717 8.522 1.00 95.00 102 TRP A C 1
ATOM 758 O O . TRP A 1 102 ? -12.255 -14.901 7.310 1.00 95.00 102 TRP A O 1
ATOM 768 N N . PRO A 1 103 ? -13.599 -14.431 9.058 1.00 95.00 103 PRO A N 1
ATOM 769 C CA . PRO A 1 103 ? -14.797 -14.269 8.242 1.00 95.00 103 PRO A CA 1
ATOM 770 C C . PRO A 1 103 ? -14.667 -13.073 7.290 1.00 95.00 103 PRO A C 1
ATOM 772 O O . PRO A 1 103 ? -14.383 -11.952 7.715 1.00 95.00 103 PRO A O 1
ATOM 775 N N . ALA A 1 104 ? -14.867 -13.306 5.991 1.00 91.88 104 ALA A N 1
ATOM 776 C CA . ALA A 1 104 ? -14.696 -12.279 4.960 1.00 91.88 104 ALA A CA 1
ATOM 777 C C . ALA A 1 104 ? -15.711 -11.127 5.077 1.00 91.88 104 ALA A C 1
ATOM 779 O O . ALA A 1 104 ? -15.408 -9.998 4.702 1.00 91.88 104 ALA A O 1
ATOM 780 N N . ASP A 1 105 ? -16.895 -11.393 5.625 1.00 94.75 105 ASP A N 1
ATOM 781 C CA . ASP A 1 105 ? -17.955 -10.416 5.890 1.00 94.75 105 ASP A CA 1
ATOM 782 C C . ASP A 1 105 ? -17.603 -9.423 7.010 1.00 94.75 105 ASP A C 1
ATOM 784 O O . ASP A 1 105 ? -18.203 -8.353 7.094 1.00 94.75 105 ASP A O 1
ATOM 788 N N . LEU A 1 106 ? -16.592 -9.737 7.824 1.00 91.81 106 LEU A N 1
ATOM 789 C CA . LEU A 1 106 ? -16.047 -8.835 8.841 1.00 91.81 106 LEU A CA 1
ATOM 790 C C . LEU A 1 106 ? -14.871 -7.989 8.327 1.00 91.81 106 LEU A C 1
ATOM 792 O O . LEU A 1 106 ? -14.360 -7.141 9.061 1.00 91.81 106 LEU A O 1
ATOM 796 N N . LEU A 1 107 ? -14.424 -8.197 7.084 1.00 92.31 107 LEU A N 1
ATOM 797 C CA . LEU A 1 107 ? -13.279 -7.495 6.509 1.00 92.31 107 LEU A CA 1
ATOM 798 C C . LEU A 1 107 ? -13.728 -6.390 5.552 1.00 92.31 107 LEU A C 1
ATOM 800 O O . LEU A 1 107 ? -14.340 -6.633 4.515 1.00 92.31 107 LEU A O 1
ATOM 804 N N . VAL A 1 108 ? -13.331 -5.154 5.857 1.00 91.25 108 VAL A N 1
ATOM 805 C CA . VAL A 1 108 ? -13.514 -4.007 4.960 1.00 91.25 108 VAL A CA 1
ATOM 806 C C . VAL A 1 108 ? -12.159 -3.589 4.400 1.00 91.25 108 VAL A C 1
ATOM 808 O O . VAL A 1 108 ? -11.357 -2.942 5.073 1.00 91.25 108 VAL A O 1
ATOM 811 N N . VAL A 1 109 ? -11.903 -3.944 3.142 1.00 89.44 109 VAL A N 1
ATOM 812 C CA . VAL A 1 109 ? -10.637 -3.633 2.465 1.00 89.44 109 VAL A CA 1
ATOM 813 C C . VAL A 1 109 ? -10.654 -2.195 1.948 1.00 89.44 109 VAL A C 1
ATOM 815 O O . VAL A 1 109 ? -11.557 -1.788 1.215 1.00 89.44 109 VAL A O 1
ATOM 818 N N . ARG A 1 110 ? -9.646 -1.404 2.330 1.00 86.00 110 ARG A N 1
ATOM 819 C CA . ARG A 1 110 ? -9.504 0.007 1.934 1.00 86.00 110 ARG A CA 1
ATOM 820 C C . ARG A 1 110 ? -8.127 0.258 1.308 1.00 86.00 110 ARG A C 1
ATOM 822 O O . ARG A 1 110 ? -7.206 0.668 2.013 1.00 86.00 110 ARG A O 1
ATOM 829 N N . PRO A 1 111 ? -7.957 -0.002 0.001 1.00 82.25 111 PRO A N 1
ATOM 830 C CA . PRO A 1 111 ? -6.722 0.329 -0.695 1.00 82.25 111 PRO A CA 1
ATOM 831 C C . PRO A 1 111 ? -6.565 1.849 -0.826 1.00 82.25 111 PRO A C 1
ATOM 833 O O . PRO A 1 111 ? -7.515 2.553 -1.162 1.00 82.25 111 PRO A O 1
ATOM 836 N N . VAL A 1 112 ? -5.349 2.353 -0.604 1.00 76.56 112 VAL A N 1
ATOM 837 C CA . VAL A 1 112 ? -4.989 3.753 -0.873 1.00 76.56 112 VAL A CA 1
ATOM 838 C C . VAL A 1 112 ? -3.857 3.772 -1.886 1.00 76.56 112 VAL A C 1
ATOM 840 O O . VAL A 1 112 ? -2.726 3.382 -1.591 1.00 76.56 112 VAL A O 1
ATOM 843 N N . THR A 1 113 ? -4.187 4.192 -3.103 1.00 65.56 113 THR A N 1
ATOM 844 C CA . THR A 1 113 ? -3.296 4.129 -4.267 1.00 65.56 113 THR A CA 1
ATOM 845 C C . THR A 1 113 ? -2.748 5.498 -4.671 1.00 65.56 113 THR A C 1
ATOM 847 O O . THR A 1 113 ? -1.622 5.575 -5.161 1.00 65.56 113 THR A O 1
ATOM 850 N N . ASP A 1 114 ? -3.472 6.578 -4.361 1.00 63.28 114 ASP A N 1
ATOM 851 C CA . ASP A 1 114 ? -3.026 7.958 -4.562 1.00 63.28 114 ASP A CA 1
ATOM 852 C C . ASP A 1 114 ? -2.664 8.614 -3.229 1.00 63.28 114 ASP A C 1
ATOM 854 O O . ASP A 1 114 ? -3.501 8.819 -2.352 1.00 63.28 114 ASP A O 1
ATOM 858 N N . ALA A 1 115 ? -1.379 8.928 -3.072 1.00 60.97 115 ALA A N 1
ATOM 859 C CA . ALA A 1 115 ? -0.851 9.562 -1.875 1.00 60.97 115 ALA A CA 1
ATOM 860 C C . ALA A 1 115 ? 0.034 10.753 -2.250 1.00 60.97 115 ALA A C 1
ATOM 862 O O . ALA A 1 115 ? 1.262 10.637 -2.328 1.00 60.97 115 ALA A O 1
ATOM 863 N N . GLU A 1 116 ? -0.580 11.913 -2.473 1.00 57.34 116 GLU A N 1
ATOM 864 C CA . GLU A 1 116 ? 0.149 13.179 -2.407 1.00 57.34 116 GLU A CA 1
ATOM 865 C C . GLU A 1 116 ? 0.565 13.422 -0.944 1.00 57.34 116 GLU A C 1
ATOM 867 O O . GLU A 1 116 ? -0.243 13.298 -0.027 1.00 57.34 116 GLU A O 1
ATOM 872 N N . GLY A 1 117 ? 1.855 13.667 -0.687 1.00 60.50 117 GLY A N 1
ATOM 873 C CA . GLY A 1 117 ? 2.371 13.870 0.680 1.00 60.50 117 GLY A CA 1
ATOM 874 C C . GLY A 1 117 ? 2.719 12.599 1.479 1.00 60.50 117 GLY A C 1
ATOM 875 O O . GLY A 1 117 ? 3.161 12.703 2.623 1.00 60.50 117 GLY A O 1
ATOM 876 N N . GLY A 1 118 ? 2.604 11.405 0.879 1.00 74.25 118 GLY A N 1
ATOM 877 C CA . GLY A 1 118 ? 3.129 10.140 1.417 1.00 74.25 118 GLY A CA 1
ATOM 878 C C . GLY A 1 118 ? 2.068 9.131 1.876 1.00 74.25 118 GLY A C 1
ATOM 879 O O . GLY A 1 118 ? 1.050 9.480 2.472 1.00 74.25 118 GLY A O 1
ATOM 880 N N . ARG A 1 119 ? 2.335 7.838 1.631 1.00 76.31 119 ARG A N 1
ATOM 881 C CA . ARG A 1 119 ? 1.370 6.729 1.799 1.00 76.31 119 ARG A CA 1
ATOM 882 C C . ARG A 1 119 ? 0.752 6.636 3.197 1.00 76.31 119 ARG A C 1
ATOM 884 O O . ARG A 1 119 ? -0.450 6.441 3.316 1.00 76.31 119 ARG A O 1
ATOM 891 N N . SER A 1 120 ? 1.539 6.803 4.262 1.00 82.06 120 SER A N 1
ATOM 892 C CA . SER A 1 120 ? 1.024 6.697 5.638 1.00 82.06 120 SER A CA 1
ATOM 893 C C . SER A 1 120 ? 0.033 7.809 5.997 1.00 82.06 120 SER A C 1
ATOM 895 O O . SER A 1 120 ? -0.922 7.556 6.724 1.00 82.06 120 SER A O 1
ATOM 897 N N . ALA A 1 121 ? 0.251 9.031 5.499 1.00 84.44 121 ALA A N 1
ATOM 898 C CA . ALA A 1 121 ? -0.652 10.153 5.747 1.00 84.44 121 ALA A CA 1
ATOM 899 C C . ALA A 1 121 ? -1.950 10.000 4.942 1.00 84.44 121 ALA A C 1
ATOM 901 O O . ALA A 1 121 ? -3.032 10.160 5.503 1.00 84.44 121 ALA A O 1
ATOM 902 N N . ALA A 1 122 ? -1.842 9.599 3.672 1.00 85.44 122 ALA A N 1
ATOM 903 C CA . ALA A 1 122 ? -3.000 9.310 2.829 1.00 85.44 122 ALA A CA 1
ATOM 904 C C . ALA A 1 122 ? -3.864 8.171 3.404 1.00 85.44 122 ALA A C 1
ATOM 906 O O . ALA A 1 122 ? -5.083 8.303 3.477 1.00 85.44 122 ALA A O 1
ATOM 907 N N . ASN A 1 123 ? -3.239 7.098 3.911 1.00 88.06 123 ASN A N 1
ATOM 908 C CA . ASN A 1 123 ? -3.938 6.023 4.627 1.00 88.06 123 ASN A CA 1
ATOM 909 C C . ASN A 1 123 ? -4.721 6.546 5.837 1.00 88.06 123 ASN A C 1
ATOM 911 O O . ASN A 1 123 ? -5.901 6.238 5.990 1.00 88.06 123 ASN A O 1
ATOM 915 N N . ALA A 1 124 ? -4.086 7.365 6.678 1.00 91.31 124 ALA A N 1
ATOM 916 C CA . ALA A 1 124 ? -4.739 7.934 7.852 1.00 91.31 124 ALA A CA 1
ATOM 917 C C . ALA A 1 124 ? -5.949 8.809 7.479 1.00 91.31 124 ALA A C 1
ATOM 919 O O . ALA A 1 124 ? -7.001 8.704 8.105 1.00 91.31 124 ALA A O 1
ATOM 920 N N . GLN A 1 125 ? -5.828 9.635 6.436 1.00 90.69 125 GLN A N 1
ATOM 921 C CA . GLN A 1 125 ? -6.922 10.481 5.950 1.00 90.69 125 GLN A CA 1
ATOM 922 C C . GLN A 1 125 ? -8.081 9.667 5.370 1.00 90.69 125 GLN A C 1
ATOM 924 O O . GLN A 1 125 ? -9.238 9.949 5.685 1.00 90.69 125 GLN A O 1
ATOM 929 N N . ALA A 1 126 ? -7.786 8.653 4.555 1.00 89.12 126 ALA A N 1
ATOM 930 C CA . ALA A 1 126 ? -8.804 7.786 3.968 1.00 89.12 126 ALA A CA 1
ATOM 931 C C . ALA A 1 126 ? -9.591 7.028 5.050 1.00 89.12 126 ALA A C 1
ATOM 933 O O . ALA A 1 126 ? -10.821 6.966 4.992 1.00 89.12 126 ALA A O 1
ATOM 934 N N . LEU A 1 127 ? -8.898 6.514 6.072 1.00 91.94 127 LEU A N 1
ATOM 935 C CA . LEU A 1 127 ? -9.532 5.863 7.220 1.00 91.94 127 LEU A CA 1
ATOM 936 C C . LEU A 1 127 ? -10.385 6.842 8.032 1.00 91.94 127 LEU A C 1
ATOM 938 O O . LEU A 1 127 ? -11.541 6.543 8.300 1.00 91.94 127 LEU A O 1
ATOM 942 N N . ALA A 1 128 ? -9.885 8.041 8.338 1.00 92.62 128 ALA A N 1
ATOM 943 C CA . ALA A 1 128 ? -10.656 9.057 9.059 1.00 92.62 128 ALA A CA 1
ATOM 944 C C . ALA A 1 128 ? -11.938 9.486 8.318 1.00 92.62 128 ALA A C 1
ATOM 946 O O . ALA A 1 128 ? -12.983 9.719 8.926 1.00 92.62 128 ALA A O 1
ATOM 947 N N . GLN A 1 129 ? -11.891 9.589 6.986 1.00 91.12 129 GLN A N 1
ATOM 948 C CA . GLN A 1 129 ? -13.091 9.824 6.175 1.00 91.12 129 GLN A CA 1
ATOM 949 C C . GLN A 1 129 ? -14.060 8.642 6.243 1.00 91.12 129 GLN A C 1
ATOM 951 O O . GLN A 1 129 ? -15.269 8.853 6.332 1.00 91.12 129 GLN A O 1
ATOM 956 N N . ALA A 1 130 ? -13.541 7.411 6.225 1.00 91.06 130 ALA A N 1
ATOM 957 C CA . ALA A 1 130 ? -14.361 6.219 6.370 1.00 91.06 130 ALA A CA 1
ATOM 958 C C . ALA A 1 130 ? -15.042 6.159 7.738 1.00 91.06 130 ALA A C 1
ATOM 960 O O . ALA A 1 130 ? -16.248 5.963 7.785 1.00 91.06 130 ALA A O 1
ATOM 961 N N . PHE A 1 131 ? -14.313 6.423 8.822 1.00 94.38 131 PHE A N 1
ATOM 962 C CA . PHE A 1 131 ? -14.870 6.418 10.173 1.00 94.38 131 PHE A CA 1
ATOM 963 C C . PHE A 1 131 ? -16.027 7.403 10.313 1.00 94.38 131 PHE A C 1
ATOM 965 O O . PHE A 1 131 ? -17.090 7.022 10.786 1.00 94.38 131 PHE A O 1
ATOM 972 N N . ARG A 1 132 ? -15.873 8.633 9.808 1.00 92.19 132 ARG A N 1
ATOM 973 C CA . ARG A 1 132 ? -16.952 9.633 9.831 1.00 92.19 132 ARG A CA 1
ATOM 974 C C . ARG A 1 132 ? -18.171 9.211 9.019 1.00 92.19 132 ARG A C 1
ATOM 976 O O . ARG A 1 132 ? -19.293 9.367 9.486 1.00 92.19 132 ARG A O 1
ATOM 983 N N . ARG A 1 133 ? -17.963 8.668 7.816 1.00 92.31 133 ARG A N 1
ATOM 984 C CA . ARG A 1 133 ? -19.059 8.169 6.971 1.00 92.31 133 ARG A CA 1
ATOM 985 C C . ARG A 1 133 ? -19.793 7.001 7.633 1.00 92.31 133 ARG A C 1
ATOM 987 O O . ARG A 1 133 ? -21.010 6.916 7.523 1.00 92.31 133 ARG A O 1
ATOM 994 N N . ASP A 1 134 ? -19.048 6.128 8.300 1.00 93.19 134 ASP A N 1
ATOM 995 C CA . ASP A 1 134 ? -19.554 4.877 8.858 1.00 93.19 134 ASP A CA 1
ATOM 996 C C . ASP A 1 134 ? -19.990 5.039 10.339 1.00 93.19 134 ASP A C 1
ATOM 998 O O . ASP A 1 134 ? -20.411 4.071 10.964 1.00 93.19 134 ASP A O 1
ATOM 1002 N N . GLY A 1 135 ? -19.919 6.255 10.907 1.00 95.12 135 GLY A N 1
ATOM 1003 C CA . GLY A 1 135 ? -20.339 6.559 12.285 1.00 95.12 135 GLY A CA 1
ATOM 1004 C C . GLY A 1 135 ? -19.449 5.943 13.373 1.00 95.12 135 GLY A C 1
ATOM 1005 O O . GLY A 1 135 ? -19.917 5.638 14.468 1.00 95.12 135 GLY A O 1
ATOM 1006 N N . ILE A 1 136 ? -18.173 5.706 13.068 1.00 95.38 136 ILE A N 1
ATOM 1007 C CA . ILE A 1 136 ? -17.212 5.066 13.970 1.00 95.38 136 ILE A CA 1
ATOM 1008 C C . ILE A 1 136 ? -16.527 6.132 14.831 1.00 95.38 136 ILE A C 1
ATOM 1010 O O . ILE A 1 136 ? -15.859 7.021 14.308 1.00 95.38 136 ILE A O 1
ATOM 1014 N N . HIS A 1 137 ? -16.637 5.988 16.154 1.00 96.19 137 HIS A N 1
ATOM 1015 C CA . HIS A 1 137 ? -16.097 6.936 17.142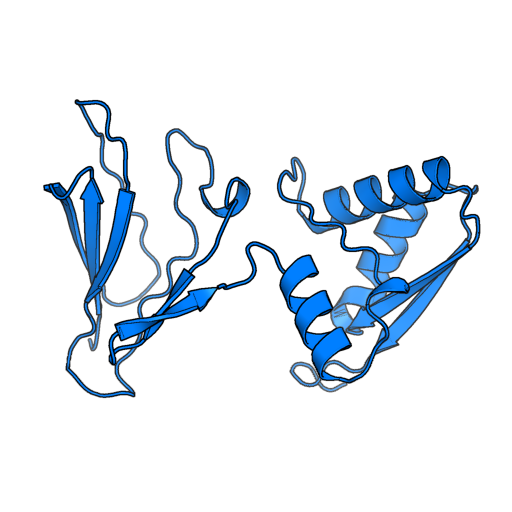 1.00 96.19 137 HIS A CA 1
ATOM 1016 C C . HIS A 1 137 ? -14.951 6.374 17.997 1.00 96.19 137 HIS A C 1
ATOM 1018 O O . HIS A 1 137 ? -14.351 7.100 18.788 1.00 96.19 137 HIS A O 1
ATOM 1024 N N . ALA A 1 138 ? -14.619 5.093 17.845 1.00 96.88 138 ALA A N 1
ATOM 1025 C CA . ALA A 1 138 ? -13.485 4.469 18.516 1.00 96.88 138 ALA A CA 1
ATOM 1026 C C . ALA A 1 138 ? -12.915 3.336 17.657 1.00 96.88 138 ALA A C 1
ATOM 1028 O O . ALA A 1 138 ? -13.675 2.562 17.074 1.00 96.88 138 ALA A O 1
ATOM 1029 N N . VAL A 1 139 ? -11.587 3.247 17.580 1.00 96.31 139 VAL A N 1
ATOM 1030 C CA . VAL A 1 139 ? -10.868 2.216 16.819 1.00 96.31 139 VAL A CA 1
ATOM 1031 C C . VAL A 1 139 ? -9.579 1.815 17.522 1.00 96.31 139 VAL A C 1
ATOM 1033 O O . VAL A 1 139 ? -8.917 2.655 18.130 1.00 96.31 139 VAL A O 1
ATOM 1036 N N . ASP A 1 140 ? -9.174 0.560 17.350 1.00 97.06 140 ASP A N 1
ATOM 1037 C CA . ASP A 1 140 ? -7.832 0.097 17.696 1.00 97.06 140 ASP A CA 1
ATOM 1038 C C . ASP A 1 140 ? -6.984 -0.059 16.433 1.00 97.06 140 ASP A C 1
ATOM 1040 O O . ASP A 1 140 ? -7.320 -0.803 15.509 1.00 97.06 140 ASP A O 1
ATOM 1044 N N . LEU A 1 141 ? -5.853 0.642 16.390 1.00 94.69 141 LEU A N 1
ATOM 1045 C CA . LEU A 1 141 ? -4.854 0.489 15.344 1.00 94.69 141 LEU A CA 1
ATOM 1046 C C . LEU A 1 141 ? -3.881 -0.632 15.711 1.00 94.69 141 LEU A C 1
ATOM 1048 O O . LEU A 1 141 ? -3.035 -0.458 16.589 1.00 94.69 141 LEU A O 1
ATOM 1052 N N . VAL A 1 142 ? -3.940 -1.740 14.978 1.00 93.88 142 VAL A N 1
ATOM 1053 C CA . VAL A 1 142 ? -2.969 -2.836 15.083 1.00 93.88 142 VAL A CA 1
ATOM 1054 C C . VAL A 1 142 ? -1.833 -2.621 14.081 1.00 93.88 142 VAL A C 1
ATOM 1056 O O . VAL A 1 142 ? -2.074 -2.466 12.885 1.00 93.88 142 VAL A O 1
ATOM 1059 N N . THR A 1 143 ? -0.583 -2.585 14.545 1.00 91.19 143 THR A N 1
ATOM 1060 C CA . THR A 1 143 ? 0.594 -2.368 13.681 1.00 91.19 143 THR A CA 1
ATOM 1061 C C . THR A 1 143 ? 1.877 -2.870 14.345 1.00 91.19 143 THR A C 1
ATOM 1063 O O . THR A 1 143 ? 1.946 -2.986 15.566 1.00 91.19 143 THR A O 1
ATOM 1066 N N . LEU A 1 144 ? 2.924 -3.112 13.550 1.00 90.31 144 LEU A N 1
ATOM 1067 C CA . LEU A 1 144 ? 4.264 -3.428 14.059 1.00 90.31 144 LEU A CA 1
ATOM 1068 C C . LEU A 1 144 ? 4.826 -2.285 14.918 1.00 90.31 144 LEU A C 1
ATOM 1070 O O . LEU A 1 144 ? 4.585 -1.102 14.638 1.00 90.31 144 LEU A O 1
ATOM 1074 N N . GLY A 1 145 ? 5.594 -2.638 15.950 1.00 87.00 145 GLY A N 1
ATOM 1075 C CA . GLY A 1 145 ? 6.024 -1.715 17.001 1.00 87.00 145 GLY A CA 1
ATOM 1076 C C . GLY A 1 145 ? 6.885 -0.558 16.518 1.00 87.00 145 GLY A C 1
ATOM 1077 O O . GLY A 1 145 ? 6.673 0.582 16.938 1.00 87.00 145 GLY A O 1
ATOM 1078 N N . VAL A 1 146 ? 7.753 -0.797 15.534 1.00 87.44 146 VAL A N 1
ATOM 1079 C CA . VAL A 1 146 ? 8.560 0.252 14.884 1.00 87.44 146 VAL A CA 1
ATOM 1080 C C . VAL A 1 146 ? 7.704 1.337 14.211 1.00 87.44 146 VAL A C 1
ATOM 1082 O O . VAL A 1 146 ? 8.159 2.461 13.984 1.00 87.44 146 VAL A O 1
ATOM 1085 N N . HIS A 1 147 ? 6.437 1.038 13.914 1.00 88.81 147 HIS A N 1
ATOM 1086 C CA . HIS A 1 147 ? 5.498 1.951 13.267 1.00 88.81 147 HIS A CA 1
ATOM 1087 C C . HIS A 1 147 ? 4.389 2.453 14.202 1.00 88.81 147 HIS A C 1
ATOM 1089 O O . HIS A 1 147 ? 3.792 3.492 13.909 1.00 88.81 147 HIS A O 1
ATOM 1095 N N . ALA A 1 148 ? 4.154 1.802 15.346 1.00 91.75 148 ALA A N 1
ATOM 1096 C CA . ALA A 1 148 ? 3.038 2.069 16.261 1.00 91.75 148 ALA A CA 1
ATOM 1097 C C . ALA A 1 148 ? 2.877 3.547 16.629 1.00 91.75 148 ALA A C 1
ATOM 1099 O O . ALA A 1 148 ? 1.822 4.146 16.406 1.00 91.75 148 ALA A O 1
ATOM 1100 N N . ARG A 1 149 ? 3.953 4.185 17.102 1.00 91.81 149 ARG A N 1
ATOM 1101 C CA . ARG A 1 149 ? 3.915 5.600 17.503 1.00 91.81 149 ARG A CA 1
ATOM 1102 C C . ARG A 1 149 ? 3.587 6.534 16.338 1.00 91.81 149 ARG A C 1
ATOM 1104 O O . ARG A 1 149 ? 2.830 7.489 16.512 1.00 91.81 149 ARG A O 1
ATOM 1111 N N . ARG A 1 150 ? 4.196 6.312 15.168 1.00 92.06 150 ARG A N 1
ATOM 1112 C CA . ARG A 1 150 ? 4.010 7.176 13.991 1.00 92.06 150 ARG A CA 1
ATOM 1113 C C . ARG A 1 150 ? 2.610 7.000 13.418 1.00 92.06 150 ARG A C 1
ATOM 1115 O O . ARG A 1 150 ? 1.929 7.999 13.199 1.00 92.06 150 ARG A O 1
ATOM 1122 N N . SER A 1 151 ? 2.192 5.758 13.201 1.00 93.25 151 SER A N 1
ATOM 1123 C CA . SER A 1 151 ? 0.896 5.431 12.612 1.00 93.25 151 SER A CA 1
ATOM 1124 C C . SER A 1 151 ? -0.251 5.868 13.521 1.00 93.25 151 SER A C 1
ATOM 1126 O O . SER A 1 151 ? -1.161 6.541 13.042 1.00 93.25 151 SER A O 1
ATOM 1128 N N . GLY A 1 152 ? -0.154 5.624 14.834 1.00 94.75 152 GLY A N 1
ATOM 1129 C CA . GLY A 1 152 ? -1.160 6.074 15.802 1.00 94.75 152 GLY A CA 1
ATOM 1130 C C . GLY A 1 152 ? -1.326 7.593 15.815 1.00 94.75 152 GLY A C 1
ATOM 1131 O O . GLY A 1 152 ? -2.437 8.103 15.710 1.00 94.75 152 GLY A O 1
ATOM 1132 N N . ARG A 1 153 ? -0.218 8.349 15.835 1.00 94.69 153 ARG A N 1
ATOM 1133 C CA . ARG A 1 153 ? -0.266 9.822 15.776 1.00 94.69 153 ARG A CA 1
ATOM 1134 C C . ARG A 1 153 ? -0.854 10.350 14.474 1.00 94.69 153 ARG A C 1
ATOM 1136 O O . ARG A 1 153 ? -1.568 11.347 14.506 1.00 94.69 153 ARG A O 1
ATOM 1143 N N . LEU A 1 154 ? -0.517 9.738 13.338 1.00 94.69 154 LEU A N 1
ATOM 1144 C CA . LEU A 1 154 ? -1.071 10.138 12.045 1.00 94.69 154 LEU A CA 1
ATOM 1145 C C . LEU A 1 154 ? -2.578 9.888 11.997 1.00 94.69 154 LEU A C 1
ATOM 1147 O O . LEU A 1 154 ? -3.312 10.785 11.592 1.00 94.69 154 LEU A O 1
ATOM 1151 N N . LEU A 1 155 ? -3.030 8.719 12.457 1.00 95.38 155 LEU A N 1
ATOM 1152 C CA . LEU A 1 155 ? -4.447 8.372 12.464 1.00 95.38 155 LEU A CA 1
ATOM 1153 C C . LEU A 1 155 ? -5.248 9.247 13.431 1.00 95.38 155 LEU A C 1
ATOM 1155 O O . LEU A 1 155 ? -6.288 9.768 13.036 1.00 95.38 155 LEU A O 1
ATOM 1159 N N . GLN A 1 156 ? -4.736 9.497 14.641 1.00 96.62 156 GLN A N 1
ATOM 1160 C CA . GLN A 1 156 ? -5.384 10.407 15.591 1.00 96.62 156 GLN A CA 1
ATOM 1161 C C . GLN A 1 156 ? -5.487 11.827 15.025 1.00 96.62 156 GLN A C 1
ATOM 1163 O O . GLN A 1 156 ? -6.544 12.442 15.083 1.00 96.62 156 GLN A O 1
ATOM 1168 N N . ARG A 1 157 ? -4.410 12.350 14.423 1.00 95.62 157 ARG A N 1
ATOM 1169 C CA . ARG A 1 157 ? -4.434 13.680 13.791 1.00 95.62 157 ARG A CA 1
ATOM 1170 C C . ARG A 1 157 ? -5.430 13.757 12.640 1.00 95.62 157 ARG A C 1
ATOM 1172 O O . ARG A 1 157 ? -6.096 14.773 12.499 1.00 95.62 157 ARG A O 1
ATOM 1179 N N . ALA A 1 158 ? -5.509 12.716 11.814 1.00 94.56 158 ALA A N 1
ATOM 1180 C CA . ALA A 1 158 ? -6.437 12.677 10.689 1.00 94.56 158 ALA A CA 1
ATOM 1181 C C . ALA A 1 158 ? -7.901 12.566 11.142 1.00 94.56 158 ALA A C 1
ATOM 1183 O O . ALA A 1 158 ? -8.776 13.132 10.492 1.00 94.56 158 ALA A O 1
ATOM 1184 N N . SER A 1 159 ? -8.152 11.854 12.243 1.00 94.75 159 SER A N 1
ATOM 1185 C CA . SER A 1 159 ? -9.502 11.601 12.758 1.00 94.75 159 SER A CA 1
ATOM 1186 C C . SER A 1 159 ? -10.026 12.708 13.681 1.00 94.75 159 SER A C 1
ATOM 1188 O O . SER A 1 159 ? -11.223 12.762 13.939 1.00 94.75 159 SER A O 1
ATOM 1190 N N . GLY A 1 160 ? -9.157 13.613 14.144 1.00 93.38 160 GLY A N 1
ATOM 1191 C CA . GLY A 1 160 ? -9.533 14.687 15.064 1.00 93.38 160 GLY A CA 1
ATOM 1192 C C . GLY A 1 160 ? -9.877 14.160 16.458 1.00 93.38 160 GLY A C 1
ATOM 1193 O O . GLY A 1 160 ? -9.427 13.087 16.849 1.00 93.38 160 GLY A O 1
ATOM 1194 N N . GLU A 1 161 ? -10.656 14.928 17.217 1.00 93.19 161 GLU A N 1
ATOM 1195 C CA . GLU A 1 161 ? -11.118 14.546 18.564 1.00 93.19 161 GLU A CA 1
ATOM 1196 C C . GLU A 1 161 ? -12.394 13.683 18.535 1.00 93.19 161 GLU A C 1
ATOM 1198 O O . GLU A 1 161 ? -12.777 13.112 19.550 1.00 93.19 161 GLU A O 1
ATOM 1203 N N . GLU A 1 162 ? -13.034 13.546 17.368 1.00 90.81 162 GLU A N 1
ATOM 1204 C CA . GLU A 1 162 ? -14.297 12.812 17.179 1.00 90.81 162 GLU A CA 1
ATOM 1205 C C . GLU A 1 162 ? -14.139 11.284 17.216 1.00 90.81 162 GLU A C 1
ATOM 1207 O O . GLU A 1 162 ? -15.130 10.561 17.353 1.00 90.81 162 GLU A O 1
ATOM 1212 N N . VAL A 1 163 ? -12.904 10.792 17.060 1.00 96.50 163 VAL A N 1
ATOM 1213 C CA . VAL A 1 163 ? -12.575 9.365 17.060 1.00 96.50 163 VAL A CA 1
ATOM 1214 C C . VAL A 1 163 ? -11.451 9.097 18.054 1.00 96.50 163 VAL A C 1
ATOM 1216 O O . VAL A 1 163 ? -10.343 9.629 17.931 1.00 96.50 163 VAL A O 1
ATOM 1219 N N . GLN A 1 164 ? -11.714 8.218 19.013 1.00 96.94 164 GLN A N 1
ATOM 1220 C CA . GLN A 1 164 ? -10.703 7.708 19.928 1.00 96.94 164 GLN A CA 1
ATOM 1221 C C . GLN A 1 164 ? -9.857 6.634 19.231 1.00 96.94 164 GLN A C 1
ATOM 1223 O O . GLN A 1 164 ? -10.387 5.618 18.782 1.00 96.94 164 GLN A O 1
ATOM 1228 N N . VAL A 1 165 ? -8.539 6.836 19.158 1.00 97.25 165 VAL A N 1
ATOM 1229 C CA . VAL A 1 165 ? -7.616 5.877 18.532 1.00 97.25 165 VAL A CA 1
ATOM 1230 C C . VAL A 1 165 ? -6.767 5.179 19.596 1.00 97.25 165 VAL A C 1
ATOM 1232 O O . VAL A 1 165 ? -5.842 5.770 20.159 1.00 97.25 165 VAL A O 1
ATOM 1235 N N . GLY A 1 166 ? -7.057 3.904 19.851 1.00 96.94 166 GLY A N 1
ATOM 1236 C CA . GLY A 1 166 ? -6.173 2.984 20.564 1.00 96.94 166 GLY A CA 1
ATOM 1237 C C . GLY A 1 166 ? -5.061 2.457 19.654 1.00 96.94 166 GLY A C 1
ATOM 1238 O O . GLY A 1 166 ? -5.171 2.489 18.427 1.00 96.94 166 GLY A O 1
ATOM 1239 N N . VAL A 1 167 ? -3.951 1.992 20.235 1.00 96.56 167 VAL A N 1
ATOM 1240 C CA . VAL A 1 167 ? -2.834 1.404 19.476 1.00 96.56 167 VAL A CA 1
ATOM 1241 C C . VAL A 1 167 ? -2.427 0.079 20.103 1.00 96.56 167 VAL A C 1
ATOM 1243 O O . VAL A 1 167 ? -1.978 0.038 21.248 1.00 96.56 167 VAL A O 1
ATOM 1246 N N . ILE A 1 168 ? -2.519 -0.988 19.315 1.00 95.88 168 ILE A N 1
ATOM 1247 C CA . ILE A 1 168 ? -2.043 -2.327 19.650 1.00 95.88 168 ILE A CA 1
ATOM 1248 C C . ILE A 1 168 ? -0.748 -2.558 18.869 1.00 95.88 168 ILE A C 1
ATOM 1250 O O . ILE A 1 168 ? -0.739 -2.732 17.649 1.00 95.88 168 ILE A O 1
ATOM 1254 N N . SER A 1 169 ? 0.368 -2.513 19.590 1.00 94.25 169 SER A N 1
ATOM 1255 C CA . SER A 1 169 ? 1.704 -2.692 19.027 1.00 94.25 169 SER A CA 1
ATOM 1256 C C . SER A 1 169 ? 2.082 -4.169 19.014 1.00 94.25 169 SER A C 1
ATOM 1258 O O . SER A 1 169 ? 2.210 -4.780 20.072 1.00 94.25 169 SER A O 1
ATOM 1260 N N . LEU A 1 170 ? 2.320 -4.723 17.830 1.00 91.06 170 LEU A N 1
ATOM 1261 C CA . LEU A 1 170 ? 2.847 -6.076 17.660 1.00 91.06 170 LEU A CA 1
ATOM 1262 C C . LEU A 1 170 ? 4.379 -6.059 17.638 1.00 91.06 170 LEU A C 1
ATOM 1264 O O . LEU A 1 170 ? 4.987 -5.084 17.191 1.00 91.06 170 LEU A O 1
ATOM 1268 N N . ALA A 1 171 ? 5.005 -7.138 18.110 1.00 87.00 171 ALA A N 1
ATOM 1269 C CA . ALA A 1 171 ? 6.448 -7.315 17.976 1.00 87.00 171 ALA A CA 1
ATOM 1270 C C . ALA A 1 171 ? 6.836 -7.393 16.491 1.00 87.00 171 ALA A C 1
ATOM 1272 O O . ALA A 1 171 ? 6.122 -8.005 15.696 1.00 87.00 171 ALA A O 1
ATOM 1273 N N . ASP A 1 172 ? 7.952 -6.764 16.132 1.00 79.56 172 ASP A N 1
ATOM 1274 C CA . ASP A 1 172 ? 8.505 -6.844 14.785 1.00 79.56 172 ASP A CA 1
ATOM 1275 C C . ASP A 1 172 ? 9.522 -8.000 14.728 1.00 79.56 172 ASP A C 1
ATOM 1277 O O . ASP A 1 172 ? 10.552 -7.925 15.401 1.00 79.56 172 ASP A O 1
ATOM 1281 N N . PRO A 1 173 ? 9.252 -9.087 13.983 1.00 72.81 173 PRO A N 1
ATOM 1282 C CA . PRO A 1 173 ? 10.172 -10.218 13.892 1.00 72.81 173 PRO A CA 1
ATOM 1283 C C . PRO A 1 173 ? 11.478 -9.876 13.158 1.00 72.81 173 PRO A C 1
ATOM 1285 O O . PRO A 1 173 ? 12.475 -10.566 13.361 1.00 72.81 173 PRO A O 1
ATOM 1288 N N . GLU A 1 174 ? 11.501 -8.821 12.338 1.00 71.75 174 GLU A N 1
ATOM 1289 C CA . GLU A 1 174 ? 12.698 -8.360 11.620 1.00 71.75 174 GLU A CA 1
ATOM 1290 C C . GLU A 1 174 ? 13.494 -7.317 12.419 1.00 71.75 174 GLU A C 1
ATOM 1292 O O . GLU A 1 174 ? 14.670 -7.075 12.142 1.00 71.75 174 GLU A O 1
ATOM 1297 N N . CYS A 1 175 ? 12.876 -6.725 13.443 1.00 57.12 175 CYS A N 1
ATOM 1298 C CA . CYS A 1 175 ? 13.507 -5.792 14.370 1.00 57.12 175 CYS A CA 1
ATOM 1299 C C . CYS A 1 175 ? 13.189 -6.193 15.822 1.00 57.12 175 CYS A C 1
ATOM 1301 O O . CYS A 1 175 ? 12.390 -5.523 16.488 1.00 57.12 175 CYS A O 1
ATOM 1303 N N . PRO A 1 176 ? 13.775 -7.306 16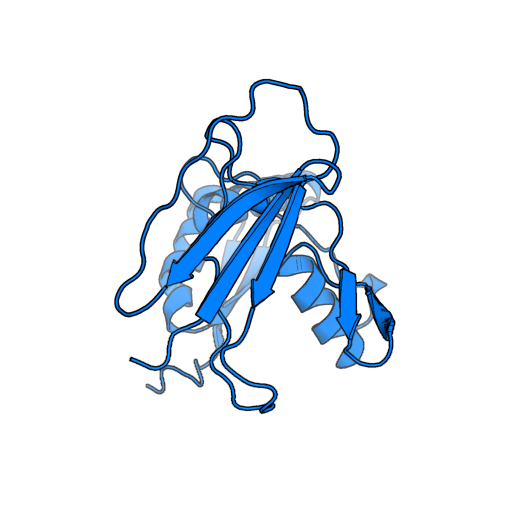.313 1.00 58.88 176 PRO A N 1
ATOM 1304 C CA . PRO A 1 176 ? 13.587 -7.727 17.693 1.00 58.88 176 PRO A CA 1
ATOM 1305 C C . PRO A 1 176 ? 14.112 -6.652 18.653 1.00 58.88 176 PRO A C 1
ATOM 1307 O O . PRO A 1 176 ? 15.123 -6.002 18.379 1.00 58.88 176 PRO A O 1
ATOM 1310 N N . ALA A 1 177 ? 13.362 -6.449 19.738 1.00 58.91 177 ALA A N 1
ATOM 1311 C CA . ALA A 1 177 ? 13.604 -5.425 20.754 1.00 58.91 177 ALA A CA 1
ATOM 1312 C C . ALA A 1 177 ? 14.938 -5.596 21.496 1.00 58.91 177 ALA A C 1
ATOM 1314 O O . ALA A 1 177 ? 15.360 -6.758 21.698 1.00 58.91 177 ALA A O 1
#

Radius of gyration: 20.56 Å; chains: 1; bounding box: 50×39×52 Å

Sequence (177 aa):
GVGGGFRLLGDGRTLLEHTVTGPPQVFTTTVEDPVRDLELQTLPNGASPDAPQLFIKDLHVNGTDVHRRMRSLRRIRANGDTLTGTPTHAEAAAEALIAAGWPADLLVVRPVTDAEGGRSAANAQALAQAFRRDGIHAVDLVTLGVHARRSGRLLQRASGEEVQVGVISLADPECPA

pLDDT: mean 84.55, std 10.33, range [51.88, 97.25]

Secondary structure (DSSP, 8-state):
---EEEEEE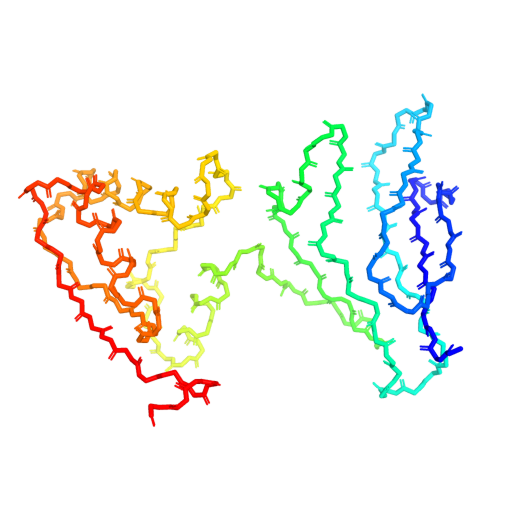ETTEEEEEEEE-SS--------SS--S-EEEEEEESSS-TTSPPPP----EETTEEGGGG---EEEE-TTS-EEEE-SSHHHHHHHHHHHTT--GGG---------TT-HHHHHHHHHHHHHHHHT--EEEEEEEHHHHHHHHHHHHHHHTTSSEEEEEEEP-SSS--

Foldseek 3Di:
DQWKKKFKDFVNHTQDIDTDDDDDDDDDGDDPDDGDDIDMDIGFPDDDPPTDTDDDPFDDDPNHTVLLVQPWDWDQDPVRDIDTDDSAPQVVVLVVCVVVPDDNVPDDGDDDSDDDVDDLLSVLLSVLVVCVVVVAAEDEAEDAQVCQVVSQVSNCVNNDNSHHYHYDHDHDPVDHD